Protein AF-A0AA88QW29-F1 (afdb_monomer)

Solvent-accessible surface area (backbone atoms only — not comparable to full-atom values): 5687 Å² total; per-residue (Å²): 138,85,84,82,82,80,82,84,78,75,90,79,76,77,71,79,69,76,78,82,81,83,83,83,88,84,90,86,76,95,52,65,75,61,52,51,53,53,50,51,53,51,55,48,56,36,52,76,69,69,50,91,76,80,75,93,77,85,72,86,83,82,84,84,84,82,90,74,74,93,62,96,69,91,126

Mean predicted aligned error: 12.99 Å

Radius of gyration: 28.2 Å; Cα contacts (8 Å, |Δi|>4): 11; chains: 1; bounding box: 79×49×65 Å

pLDDT: mean 80.11, std 17.24, range [43.06, 94.94]

Foldseek 3Di:
DDDDDDDPPDPDPPPPPPPPDDDDDDDDDPDPVVSVVVLVVVVVVCVVVVHDDDHDDDDDDDDDDDDDDPDPDDD

Structure (mmCIF, N/CA/C/O backbone):
data_AF-A0AA88QW29-F1
#
_entry.id   AF-A0AA88QW29-F1
#
loop_
_atom_site.group_PDB
_atom_site.id
_atom_site.type_symbol
_atom_site.label_atom_id
_atom_site.label_alt_id
_atom_site.label_comp_id
_atom_site.label_asym_id
_atom_site.label_entity_id
_atom_site.label_seq_id
_atom_site.pdbx_PDB_ins_code
_atom_site.Cartn_x
_atom_site.Cartn_y
_atom_site.Cartn_z
_atom_site.occupancy
_atom_site.B_iso_or_equiv
_atom_site.auth_seq_id
_atom_site.auth_comp_id
_atom_site.auth_asym_id
_atom_site.auth_atom_id
_atom_site.pdbx_PDB_model_num
ATOM 1 N N . MET A 1 1 ? -53.692 43.053 27.235 1.00 43.06 1 MET A N 1
ATOM 2 C CA . MET A 1 1 ? -52.454 43.140 28.040 1.00 43.06 1 MET A CA 1
ATOM 3 C C . MET A 1 1 ? -51.457 42.160 27.434 1.00 43.06 1 MET A C 1
ATOM 5 O O . MET A 1 1 ? -51.635 40.962 27.587 1.00 43.06 1 MET A O 1
ATOM 9 N N 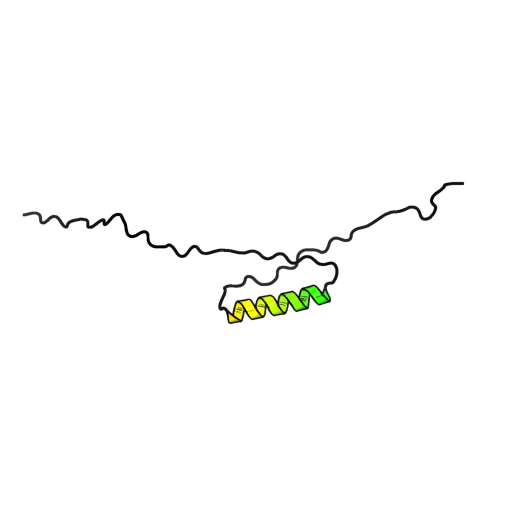. ALA A 1 2 ? -50.524 42.652 26.618 1.00 45.78 2 ALA A N 1
ATOM 10 C CA . ALA A 1 2 ? -49.558 41.834 25.885 1.00 45.78 2 ALA A CA 1
ATOM 11 C C . ALA A 1 2 ? -48.250 41.748 26.682 1.00 45.78 2 ALA A C 1
ATOM 13 O O . ALA A 1 2 ? -47.652 42.781 26.978 1.00 45.78 2 ALA A O 1
ATOM 14 N N . THR A 1 3 ? -47.805 40.542 27.035 1.00 48.00 3 THR A N 1
ATOM 15 C CA . THR A 1 3 ? -46.503 40.317 27.673 1.00 48.00 3 THR A CA 1
ATOM 16 C C . THR A 1 3 ? -45.495 39.828 26.637 1.00 48.00 3 THR A C 1
ATOM 18 O O . THR A 1 3 ? -45.490 38.684 26.197 1.00 48.00 3 THR A O 1
ATOM 21 N N . TYR A 1 4 ? -44.646 40.766 26.233 1.00 55.06 4 TYR A N 1
ATOM 22 C CA . TYR A 1 4 ? -43.492 40.614 25.358 1.00 55.06 4 TYR A CA 1
ATOM 23 C C . TYR A 1 4 ? -42.414 39.731 26.015 1.00 55.06 4 TYR A C 1
ATOM 25 O O . TYR A 1 4 ? -41.881 40.079 27.071 1.00 55.06 4 TYR A O 1
ATOM 33 N N . VAL A 1 5 ? -42.080 38.593 25.398 1.00 64.75 5 VAL A N 1
ATOM 34 C CA . VAL A 1 5 ? -40.987 37.709 25.838 1.00 64.75 5 VAL A CA 1
ATOM 35 C C . VAL A 1 5 ? -39.692 38.169 25.163 1.00 64.75 5 VAL A C 1
ATOM 37 O O . VAL A 1 5 ? -39.572 38.152 23.942 1.00 64.75 5 VAL A O 1
ATOM 40 N N . LYS A 1 6 ? -38.734 38.634 25.974 1.00 50.69 6 LYS A N 1
ATOM 41 C CA . LYS A 1 6 ? -37.432 39.171 25.544 1.00 50.69 6 LYS A CA 1
ATOM 42 C C . LYS A 1 6 ? -36.622 38.138 24.736 1.00 50.69 6 LYS A C 1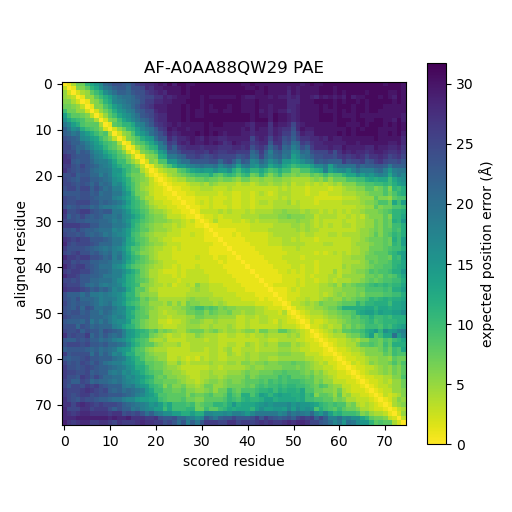
ATOM 44 O O . LYS A 1 6 ? -36.460 37.019 25.220 1.00 50.69 6 LYS A O 1
ATOM 49 N N . PRO A 1 7 ? -36.006 38.509 23.597 1.00 48.22 7 PRO A N 1
ATOM 50 C CA . PRO A 1 7 ? -35.011 37.672 22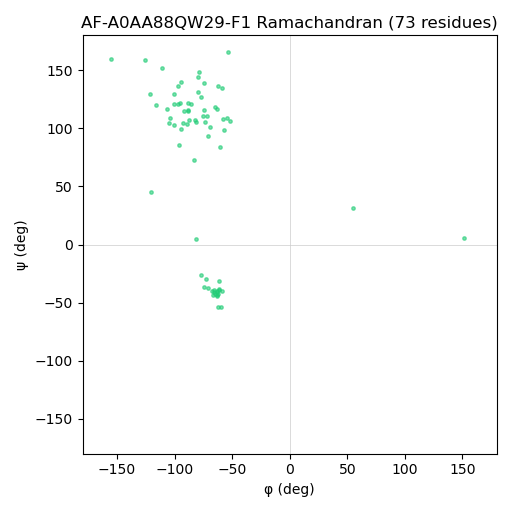.938 1.00 48.22 7 PRO A CA 1
ATOM 51 C C . PRO A 1 7 ? -33.649 37.887 23.612 1.00 48.22 7 PRO A C 1
ATOM 53 O O . PRO A 1 7 ? -33.019 38.931 23.454 1.00 48.22 7 PRO A O 1
ATOM 56 N N . THR A 1 8 ? -33.169 36.916 24.389 1.00 51.72 8 THR A N 1
ATOM 57 C CA . THR A 1 8 ? -31.777 36.912 24.866 1.00 51.72 8 THR A CA 1
ATOM 58 C C . THR A 1 8 ? -30.862 36.331 23.795 1.00 51.72 8 THR A C 1
ATOM 60 O O . THR A 1 8 ? -30.352 35.222 23.933 1.00 51.72 8 THR A O 1
ATOM 63 N N . THR A 1 9 ? -30.628 37.102 22.735 1.00 51.06 9 THR A N 1
ATOM 64 C CA . THR A 1 9 ? -29.418 36.948 21.924 1.00 51.06 9 THR A CA 1
ATOM 65 C C . THR A 1 9 ? -28.269 37.525 22.743 1.00 51.06 9 THR A C 1
ATOM 67 O O . THR A 1 9 ? -28.171 38.739 22.904 1.00 51.06 9 THR A O 1
ATOM 70 N N . LYS A 1 10 ? -27.418 36.660 23.301 1.00 46.91 10 LYS A N 1
ATOM 71 C CA . LYS A 1 10 ? -26.060 37.038 23.707 1.00 46.91 10 LYS A CA 1
ATOM 72 C C . LYS A 1 10 ? -25.157 36.843 22.479 1.00 46.91 10 LYS A C 1
ATOM 74 O O . LYS A 1 10 ? -24.914 35.695 22.117 1.00 46.91 10 LYS A O 1
ATOM 79 N N . PRO A 1 11 ? -24.682 37.909 21.816 1.00 45.81 11 PRO A N 1
ATOM 80 C CA . PRO A 1 11 ? -23.663 37.798 20.783 1.00 45.81 11 PRO A CA 1
ATOM 81 C C . PRO A 1 11 ? -22.307 37.702 21.487 1.00 45.81 11 PRO A C 1
ATOM 83 O O . PRO A 1 11 ? -21.838 38.685 22.051 1.00 45.81 11 PRO A O 1
ATOM 86 N N . GLY A 1 12 ? -21.700 36.517 21.529 1.00 47.69 12 GLY A N 1
ATOM 87 C CA . GLY A 1 12 ? -20.335 36.406 22.059 1.00 47.69 12 GLY A CA 1
ATOM 88 C C . GLY A 1 12 ? -19.945 35.086 22.701 1.00 47.69 12 GLY A C 1
ATOM 89 O O . GLY A 1 12 ? -18.843 34.992 23.226 1.00 47.69 12 GLY A O 1
ATOM 90 N N . MET A 1 13 ? -20.796 34.063 22.666 1.00 44.31 13 MET A N 1
ATOM 91 C CA . MET A 1 13 ? -20.307 32.705 22.863 1.00 44.31 13 MET A CA 1
ATOM 92 C C . MET A 1 13 ? -20.095 32.143 21.466 1.00 44.31 13 MET A C 1
ATOM 94 O O . MET A 1 13 ? -21.014 31.597 20.863 1.00 44.31 13 MET A O 1
ATOM 98 N N . GLU A 1 14 ? -18.911 32.406 20.903 1.00 53.97 14 GLU A N 1
ATOM 99 C CA . GLU A 1 14 ? -18.411 31.600 19.797 1.00 53.97 14 GLU A CA 1
ATOM 100 C C . GLU A 1 14 ? -18.394 30.174 20.324 1.00 53.97 14 GLU A C 1
ATOM 102 O O . GLU A 1 14 ? -17.538 29.777 21.113 1.00 53.97 14 GLU A O 1
ATOM 107 N N . GLU A 1 15 ? -19.434 29.431 19.970 1.00 52.75 15 GLU A N 1
ATOM 108 C CA . GLU A 1 15 ? -19.418 27.993 20.070 1.00 52.75 15 GLU A CA 1
ATOM 109 C C . GLU A 1 15 ? -18.183 27.598 19.276 1.00 52.75 15 GLU A C 1
ATOM 111 O O . GLU A 1 15 ? -18.140 27.804 18.061 1.00 52.75 15 GLU A O 1
ATOM 116 N N . THR A 1 16 ? -17.137 27.149 19.970 1.00 52.41 16 THR A N 1
ATOM 117 C CA . THR A 1 16 ? -15.970 26.540 19.349 1.00 52.41 16 THR A CA 1
ATOM 118 C C . THR A 1 16 ? -16.502 25.323 18.614 1.00 52.41 16 THR A C 1
ATOM 120 O O . THR A 1 16 ? -16.567 24.229 19.169 1.00 52.41 16 THR A O 1
ATOM 123 N N . GLN A 1 17 ? -17.005 25.528 17.397 1.00 57.75 17 GLN A N 1
ATOM 124 C CA . GLN A 1 17 ? -17.457 24.465 16.530 1.00 57.75 17 GLN A CA 1
ATOM 125 C C . GLN A 1 17 ? -16.229 23.587 16.369 1.00 57.75 17 GLN A C 1
ATOM 127 O O . GLN A 1 17 ? -15.246 24.019 15.765 1.00 57.75 17 GLN A O 1
ATOM 132 N N . GLU A 1 18 ? -16.243 22.409 16.997 1.00 64.56 18 GLU A N 1
ATOM 133 C CA . GLU A 1 18 ? -15.155 21.447 16.897 1.00 64.56 18 GLU A CA 1
ATOM 134 C C . GLU A 1 18 ? -14.887 21.237 15.411 1.00 64.56 18 GLU A C 1
ATOM 136 O O . GLU A 1 18 ? -15.703 20.675 14.675 1.00 64.56 18 GLU A O 1
ATOM 141 N N . GLN A 1 19 ? -13.777 21.796 14.937 1.00 69.69 19 GLN A N 1
ATOM 142 C CA . GLN A 1 19 ? -13.487 21.858 13.521 1.00 69.69 19 GLN A CA 1
ATOM 143 C C . GLN A 1 19 ? -13.203 20.426 13.064 1.00 69.69 19 GLN A C 1
ATOM 145 O O . GLN A 1 19 ? -12.147 19.855 13.334 1.00 69.69 19 GLN A O 1
ATOM 150 N N . VAL A 1 20 ? -14.187 19.788 12.427 1.00 77.00 20 VAL A N 1
ATOM 151 C CA . VAL A 1 20 ? -14.079 18.381 12.027 1.00 77.00 20 VAL A CA 1
ATOM 152 C C . VAL A 1 20 ? -13.075 18.262 10.878 1.00 77.00 20 VAL A C 1
ATOM 154 O O . VAL A 1 20 ? -13.424 18.391 9.701 1.00 77.00 20 VAL A O 1
ATOM 157 N N . HIS A 1 21 ? -11.812 17.988 11.205 1.00 79.62 21 HIS A N 1
ATOM 158 C CA . HIS A 1 21 ? -10.757 17.784 10.216 1.00 79.62 21 HIS A CA 1
ATOM 159 C C . HIS A 1 21 ? -10.931 16.444 9.491 1.00 79.62 21 HIS A C 1
ATOM 161 O O . HIS A 1 21 ? -10.733 15.362 10.046 1.00 79.62 21 HIS A O 1
ATOM 167 N N . LYS A 1 22 ? -11.278 16.512 8.202 1.00 84.50 22 LYS A N 1
ATOM 168 C CA . LYS A 1 22 ? -11.357 15.346 7.312 1.00 84.50 22 LYS A CA 1
ATOM 169 C C . LYS A 1 22 ? -10.034 15.187 6.565 1.00 84.50 22 LYS A C 1
ATOM 171 O O . LYS A 1 22 ? -9.800 15.861 5.567 1.00 84.50 22 LYS A O 1
ATOM 176 N N . ILE A 1 23 ? -9.181 14.279 7.033 1.00 89.06 23 ILE A N 1
ATOM 177 C CA . ILE A 1 23 ? -7.865 14.013 6.434 1.00 89.06 23 ILE A CA 1
ATOM 178 C C . ILE A 1 23 ? -7.968 12.839 5.449 1.00 89.06 23 ILE A C 1
ATOM 180 O O . ILE A 1 23 ? -8.637 11.841 5.721 1.00 89.06 23 ILE A O 1
ATOM 184 N N . ARG A 1 24 ? -7.286 12.939 4.301 1.00 89.00 24 ARG A N 1
ATOM 185 C CA . ARG A 1 24 ? -7.077 11.823 3.364 1.00 89.00 24 ARG A CA 1
ATOM 186 C C . ARG A 1 24 ? -5.590 11.511 3.277 1.00 89.00 24 ARG A C 1
ATOM 188 O O . ARG A 1 24 ? -4.807 12.364 2.878 1.00 89.00 24 ARG A O 1
ATOM 195 N N . ILE A 1 25 ? -5.218 10.284 3.622 1.00 90.00 25 ILE A N 1
ATOM 196 C CA . ILE A 1 25 ? -3.832 9.816 3.571 1.00 90.00 25 ILE A CA 1
ATOM 197 C C . ILE A 1 25 ? -3.670 8.983 2.301 1.00 90.00 25 ILE A C 1
ATOM 199 O O . ILE A 1 25 ? -4.371 7.989 2.123 1.00 90.00 25 ILE A O 1
ATOM 203 N N . THR A 1 26 ? -2.761 9.394 1.418 1.00 90.81 26 THR A N 1
ATOM 204 C CA . THR A 1 26 ? -2.414 8.634 0.210 1.00 90.81 26 THR A CA 1
ATOM 205 C C . THR A 1 26 ? -1.048 8.000 0.415 1.00 90.81 26 THR A C 1
ATOM 207 O O . THR A 1 26 ? -0.059 8.709 0.575 1.00 90.81 26 THR A O 1
ATOM 210 N N . LEU A 1 27 ? -0.992 6.668 0.416 1.00 90.12 27 LEU A N 1
ATOM 211 C CA . LEU A 1 27 ? 0.257 5.914 0.495 1.00 90.12 27 LEU A CA 1
ATOM 212 C C . LEU A 1 27 ? 0.677 5.510 -0.919 1.00 90.12 27 LEU A C 1
ATOM 214 O O . LEU A 1 27 ? -0.063 4.811 -1.610 1.00 90.12 27 LEU A O 1
ATOM 218 N N . SER A 1 28 ? 1.863 5.934 -1.346 1.00 89.50 28 SER A N 1
ATOM 219 C CA . SER A 1 28 ? 2.463 5.535 -2.619 1.00 89.50 28 SER A CA 1
ATOM 220 C C . SER A 1 28 ? 3.818 4.876 -2.361 1.00 89.50 28 SER A C 1
ATOM 222 O O . SER A 1 28 ? 4.657 5.384 -1.623 1.00 89.50 28 SER A O 1
ATOM 224 N N . SER A 1 29 ? 4.031 3.695 -2.936 1.00 91.06 29 SER A N 1
ATOM 225 C CA . SER A 1 29 ? 5.307 2.979 -2.874 1.00 91.06 29 SER A CA 1
ATOM 226 C C . SER A 1 29 ? 5.427 2.035 -4.065 1.00 91.06 29 SER A C 1
ATOM 228 O O . SER A 1 29 ? 4.423 1.657 -4.667 1.00 91.06 29 SER A O 1
ATOM 230 N N . LYS A 1 30 ? 6.659 1.631 -4.386 1.00 91.00 30 LYS A N 1
ATOM 231 C CA . LYS A 1 30 ? 6.943 0.588 -5.384 1.00 91.00 30 LYS A CA 1
ATOM 232 C C . LYS A 1 30 ? 6.685 -0.822 -4.830 1.00 91.00 30 LYS A C 1
ATOM 234 O O . LYS A 1 30 ? 6.374 -1.730 -5.591 1.00 91.00 30 LYS A O 1
ATOM 239 N N . ASN A 1 31 ? 6.785 -1.002 -3.508 1.00 92.25 31 ASN A N 1
ATOM 240 C CA . ASN A 1 31 ? 6.729 -2.313 -2.856 1.00 92.25 31 ASN A CA 1
ATOM 241 C C . ASN A 1 31 ? 5.376 -2.549 -2.173 1.00 92.25 31 ASN A C 1
ATOM 243 O O . ASN A 1 31 ? 5.104 -1.984 -1.111 1.00 92.25 31 ASN A O 1
ATOM 247 N N . VAL A 1 32 ? 4.561 -3.449 -2.734 1.00 90.19 32 VAL A N 1
ATOM 248 C CA . VAL A 1 32 ? 3.199 -3.737 -2.240 1.00 90.19 32 VAL A CA 1
ATOM 249 C C . VAL A 1 32 ? 3.205 -4.314 -0.819 1.00 90.19 32 VAL A C 1
ATOM 251 O O . VAL A 1 32 ? 2.465 -3.838 0.035 1.00 90.19 32 VAL A O 1
ATOM 254 N N . LYS A 1 33 ? 4.104 -5.262 -0.515 1.00 92.56 33 LYS A N 1
ATOM 255 C CA . LYS A 1 33 ? 4.169 -5.925 0.805 1.00 92.56 33 LYS A CA 1
ATOM 256 C C . LYS A 1 33 ? 4.401 -4.947 1.961 1.00 92.56 33 LYS A C 1
ATOM 258 O O . LYS A 1 33 ? 3.819 -5.096 3.029 1.00 92.56 33 LYS A O 1
ATOM 263 N N . ASN A 1 34 ? 5.256 -3.946 1.756 1.00 93.31 34 ASN A N 1
ATOM 264 C CA . ASN A 1 34 ? 5.541 -2.948 2.787 1.00 93.31 34 ASN A CA 1
ATOM 265 C C . ASN A 1 34 ? 4.371 -1.970 2.941 1.00 93.31 34 ASN A C 1
ATOM 267 O O . ASN A 1 34 ? 4.046 -1.583 4.060 1.00 93.31 34 ASN A O 1
ATOM 271 N N . LEU A 1 35 ? 3.714 -1.614 1.832 1.00 92.50 35 LEU A N 1
ATOM 272 C CA . LEU A 1 35 ? 2.544 -0.737 1.840 1.00 92.50 35 LEU A CA 1
ATOM 273 C C . LEU A 1 35 ? 1.377 -1.377 2.604 1.00 92.50 35 LEU A C 1
ATOM 275 O O . LEU A 1 35 ? 0.716 -0.697 3.385 1.00 92.50 35 LEU A O 1
ATOM 279 N N . GLU A 1 36 ? 1.166 -2.684 2.448 1.00 92.06 36 GLU A N 1
ATOM 280 C CA . GLU A 1 36 ? 0.120 -3.418 3.170 1.00 92.06 36 GLU A CA 1
ATOM 281 C C . GLU A 1 36 ? 0.371 -3.484 4.679 1.00 92.06 36 GLU A C 1
ATOM 283 O O . GLU A 1 36 ? -0.562 -3.259 5.450 1.00 92.06 36 GLU A O 1
ATOM 288 N N . LYS A 1 37 ? 1.622 -3.707 5.105 1.00 94.94 37 LYS A N 1
ATOM 289 C CA . LYS A 1 37 ? 1.998 -3.678 6.530 1.00 94.94 37 LYS A CA 1
ATOM 290 C C . LYS A 1 37 ? 1.699 -2.316 7.159 1.00 94.94 37 LYS A C 1
ATOM 292 O O . LYS A 1 37 ? 0.938 -2.234 8.116 1.00 94.94 37 LYS A O 1
ATOM 297 N N . VAL A 1 38 ? 2.206 -1.242 6.549 1.00 94.75 38 VAL A N 1
ATOM 298 C CA . VAL A 1 38 ? 1.999 0.131 7.042 1.00 94.75 38 VAL A CA 1
ATOM 299 C C . VAL A 1 38 ? 0.515 0.502 7.047 1.00 94.75 38 VAL A C 1
ATOM 301 O O . VAL A 1 38 ? 0.033 1.141 7.980 1.00 94.75 38 VAL A O 1
ATOM 304 N N . CYS A 1 39 ? -0.234 0.089 6.024 1.00 93.50 39 CYS A N 1
ATOM 305 C CA . CYS A 1 39 ? -1.669 0.330 5.953 1.00 93.50 39 CYS A CA 1
ATOM 306 C C . CYS A 1 39 ? -2.429 -0.351 7.104 1.00 93.50 39 CYS A C 1
ATOM 308 O O . CYS A 1 39 ? -3.306 0.275 7.704 1.00 93.50 39 CYS A O 1
ATOM 310 N N . ALA A 1 40 ? -2.075 -1.594 7.443 1.00 93.38 40 ALA A N 1
ATOM 311 C CA . ALA A 1 40 ? -2.680 -2.318 8.556 1.00 93.38 40 ALA A CA 1
ATOM 312 C C . ALA A 1 40 ? -2.408 -1.629 9.903 1.00 93.38 40 ALA A C 1
ATOM 314 O O . ALA A 1 40 ? -3.343 -1.426 10.684 1.00 93.38 40 ALA A O 1
ATOM 315 N N . ASP A 1 41 ? -1.167 -1.197 10.134 1.00 94.12 41 ASP A N 1
ATOM 316 C CA . ASP A 1 41 ? -0.773 -0.503 11.365 1.00 94.12 41 ASP A CA 1
ATOM 317 C C . ASP A 1 41 ? -1.507 0.836 11.521 1.00 94.12 41 ASP A C 1
ATOM 319 O O . ASP A 1 41 ? -2.002 1.164 12.602 1.00 94.12 41 ASP A O 1
ATOM 323 N N . LEU A 1 42 ? -1.663 1.587 10.426 1.00 92.81 42 LEU A N 1
ATOM 324 C CA . LEU A 1 42 ? -2.365 2.871 10.431 1.00 92.81 42 LEU A CA 1
ATOM 325 C C . LEU A 1 42 ? -3.862 2.711 10.730 1.00 92.81 42 LEU A C 1
ATOM 327 O O . LEU A 1 42 ? -4.43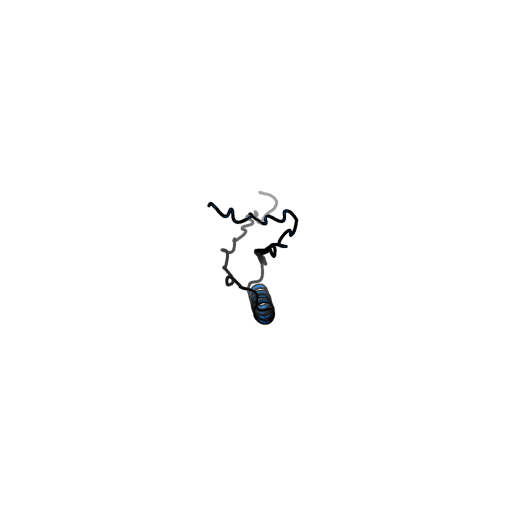4 3.475 11.510 1.00 92.81 42 LEU A O 1
ATOM 331 N N . VAL A 1 43 ? -4.503 1.708 10.120 1.00 92.06 43 VAL A N 1
ATOM 332 C CA . VAL A 1 43 ? -5.922 1.407 10.357 1.00 92.06 43 VAL A CA 1
ATOM 333 C C . VAL A 1 43 ? -6.136 0.934 11.794 1.00 92.06 43 VAL A C 1
ATOM 335 O O . VAL A 1 43 ? -7.127 1.327 12.412 1.00 92.06 43 VAL A O 1
ATOM 338 N N . ARG A 1 44 ? -5.216 0.131 12.342 1.00 93.94 44 ARG A N 1
ATOM 339 C CA . ARG A 1 44 ? -5.250 -0.291 13.747 1.00 93.94 44 ARG A CA 1
ATOM 340 C C . ARG A 1 44 ? -5.124 0.909 14.688 1.00 93.94 44 ARG A C 1
ATOM 342 O O . ARG A 1 44 ? -6.032 1.139 15.480 1.00 93.94 44 ARG A O 1
ATOM 349 N N . GLY A 1 45 ? -4.093 1.737 14.519 1.00 93.50 45 GLY A N 1
ATOM 350 C CA . GLY A 1 45 ? -3.880 2.914 15.368 1.00 93.50 45 GLY A CA 1
ATOM 351 C C . GLY A 1 45 ? -5.017 3.942 15.293 1.00 93.50 45 GLY A C 1
ATOM 352 O O . GLY A 1 45 ? -5.330 4.601 16.285 1.00 93.50 45 GLY A O 1
ATOM 353 N N . ALA A 1 46 ? -5.683 4.068 14.141 1.00 91.88 46 ALA A N 1
ATOM 354 C CA . ALA A 1 46 ? -6.856 4.929 14.002 1.00 91.88 46 ALA A CA 1
ATOM 355 C C . ALA A 1 46 ? -8.093 4.371 14.729 1.00 91.88 46 ALA A C 1
ATOM 357 O O . ALA A 1 46 ? -8.845 5.143 15.329 1.00 91.88 46 ALA A O 1
ATOM 358 N N . LYS A 1 47 ? -8.290 3.045 14.714 1.00 90.25 47 LYS A N 1
ATOM 359 C CA . LYS A 1 47 ? -9.362 2.380 15.472 1.00 90.25 47 LYS A CA 1
ATOM 360 C C . LYS A 1 47 ? -9.137 2.480 16.980 1.00 90.25 47 LYS A C 1
ATOM 362 O O . LYS A 1 47 ? -10.093 2.764 17.696 1.00 90.25 47 LYS A O 1
ATOM 367 N N . ASP A 1 48 ? -7.895 2.340 17.441 1.00 94.44 48 ASP A N 1
ATOM 368 C CA . ASP A 1 48 ? -7.538 2.477 18.861 1.00 94.44 48 ASP A CA 1
ATOM 369 C C . ASP A 1 48 ? -7.861 3.889 19.386 1.00 94.44 48 ASP A C 1
ATOM 371 O O . ASP A 1 48 ? -8.396 4.056 20.481 1.00 94.44 48 ASP A O 1
ATOM 375 N N . LYS A 1 49 ? -7.638 4.913 18.552 1.00 91.25 49 LYS A N 1
ATOM 376 C CA . LYS A 1 49 ? -7.995 6.318 18.828 1.00 91.25 49 LYS A CA 1
ATOM 377 C C . LYS A 1 49 ? -9.468 6.655 18.555 1.00 91.25 49 LYS A C 1
ATOM 379 O O . LYS A 1 49 ? -9.846 7.819 18.641 1.00 91.25 49 LYS A O 1
ATOM 384 N N . ARG A 1 50 ? -10.297 5.663 18.208 1.00 87.56 50 ARG A N 1
ATOM 385 C CA . ARG A 1 50 ? -11.733 5.805 17.897 1.00 87.56 50 ARG A CA 1
ATOM 386 C C . ARG A 1 50 ? -12.045 6.823 16.787 1.00 87.56 50 ARG A C 1
ATOM 388 O O . ARG A 1 50 ? -13.112 7.434 16.776 1.00 87.56 50 ARG A O 1
ATOM 395 N N . LEU A 1 51 ? -11.143 6.984 15.818 1.00 86.94 51 LEU A N 1
ATOM 396 C CA . LEU A 1 51 ? -11.376 7.822 14.640 1.00 86.94 51 LEU A CA 1
ATOM 397 C C . LEU A 1 51 ? -12.239 7.077 13.611 1.00 86.94 51 LEU A C 1
ATOM 399 O O . LEU A 1 51 ? -12.100 5.870 13.403 1.00 86.94 51 LEU A O 1
ATOM 403 N N . ARG A 1 52 ? -13.120 7.802 12.913 1.00 86.50 52 ARG A N 1
ATOM 404 C CA . ARG A 1 52 ? -13.917 7.234 11.814 1.00 86.50 52 ARG A CA 1
ATOM 405 C C . ARG A 1 52 ? -13.037 7.066 10.576 1.00 86.50 52 ARG A C 1
ATOM 407 O O . ARG A 1 52 ? -12.660 8.047 9.942 1.00 86.50 52 ARG A O 1
ATOM 414 N N . VAL A 1 53 ? -12.738 5.821 10.211 1.00 89.12 53 VAL A N 1
ATOM 415 C CA . VAL A 1 53 ? -11.878 5.497 9.063 1.00 89.12 53 VAL A CA 1
ATOM 416 C C . VAL A 1 53 ? -12.723 5.095 7.858 1.00 89.12 53 VAL A C 1
ATOM 418 O O . VAL A 1 53 ? -13.568 4.205 7.948 1.00 89.12 53 VAL A O 1
ATOM 421 N N . LYS A 1 54 ? -12.453 5.707 6.702 1.00 86.12 54 LYS A N 1
ATOM 422 C CA . LYS A 1 54 ? -12.845 5.146 5.404 1.00 86.12 54 LYS A CA 1
ATOM 423 C C . LYS A 1 54 ? -11.726 4.187 4.996 1.00 86.12 54 LYS A C 1
ATOM 425 O O . LYS A 1 54 ? -10.571 4.604 4.978 1.00 86.12 54 LYS A O 1
ATOM 430 N N . GLY A 1 55 ? -12.054 2.910 4.787 1.00 84.00 55 GLY A N 1
ATOM 431 C CA . GLY A 1 55 ? -11.069 1.842 4.579 1.00 84.00 55 GLY A CA 1
ATOM 432 C C . GLY A 1 55 ? -10.068 2.128 3.449 1.00 84.00 55 GLY A C 1
ATOM 433 O O . GLY A 1 55 ? -10.285 3.034 2.641 1.00 84.00 55 GLY A O 1
ATOM 434 N N . PRO A 1 56 ? -8.968 1.367 3.373 1.00 91.31 56 PRO A N 1
ATOM 435 C CA . PRO A 1 56 ? -7.941 1.598 2.369 1.00 91.31 56 PRO 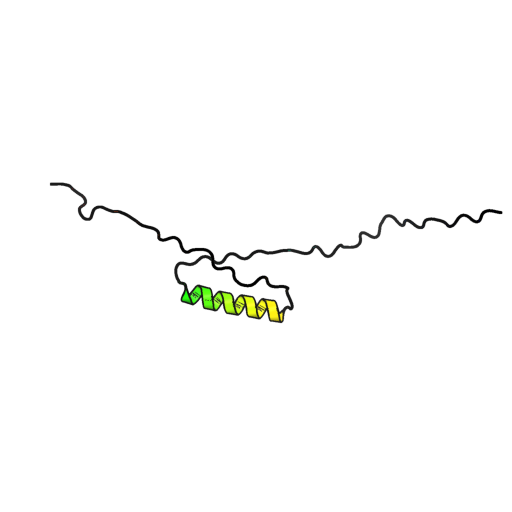A CA 1
ATOM 436 C C . PRO A 1 56 ? -8.490 1.380 0.958 1.00 91.31 56 PRO A C 1
ATOM 438 O O . PRO A 1 56 ? -8.882 0.274 0.591 1.00 91.31 56 PRO A O 1
ATOM 441 N N . VAL A 1 57 ? -8.508 2.445 0.158 1.00 91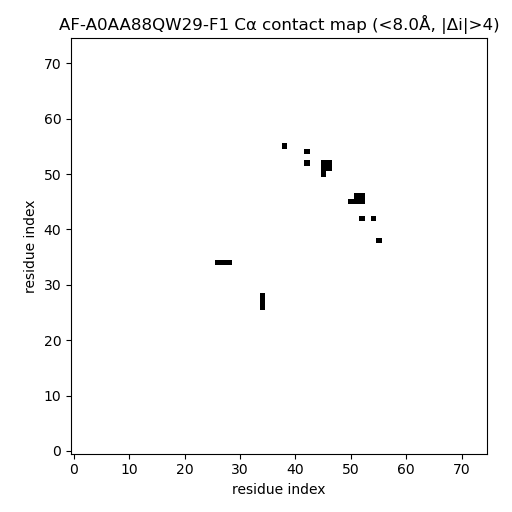.62 57 VAL A N 1
ATOM 442 C CA . VAL A 1 57 ? -8.889 2.385 -1.256 1.00 91.62 57 VAL A CA 1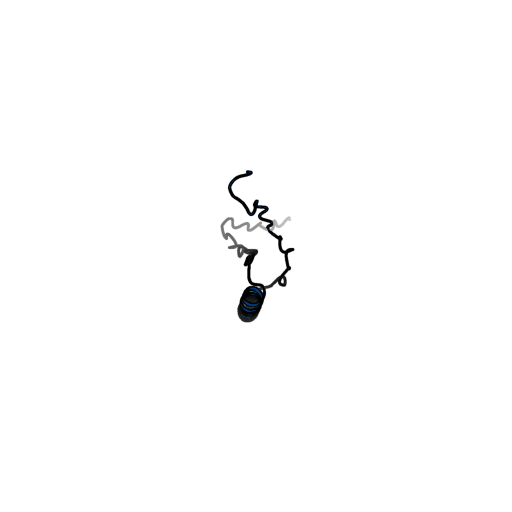
ATOM 443 C C . VAL A 1 57 ? -7.622 2.175 -2.073 1.00 91.62 57 VAL A C 1
ATOM 445 O O . VAL A 1 57 ? -6.735 3.028 -2.083 1.00 91.62 57 VAL A O 1
ATOM 448 N N . ARG A 1 58 ? -7.520 1.024 -2.743 1.00 88.88 58 ARG A N 1
ATOM 449 C CA . ARG A 1 58 ? -6.383 0.721 -3.618 1.00 88.88 58 ARG A CA 1
ATOM 450 C C . ARG A 1 58 ? -6.513 1.521 -4.912 1.00 88.88 58 ARG A C 1
ATOM 452 O O . ARG A 1 58 ? -7.445 1.314 -5.682 1.00 88.88 58 ARG A O 1
ATOM 459 N N . MET A 1 59 ? -5.566 2.425 -5.137 1.00 89.62 59 MET A N 1
ATOM 460 C CA . MET A 1 59 ? -5.395 3.093 -6.427 1.00 89.62 59 MET A CA 1
ATOM 461 C C . MET A 1 59 ? -4.675 2.146 -7.402 1.00 89.62 59 MET A C 1
ATOM 463 O O . MET A 1 59 ? -3.847 1.345 -6.959 1.00 89.62 59 MET A O 1
ATOM 467 N N . PRO A 1 60 ? -4.951 2.222 -8.714 1.00 91.12 60 PRO A N 1
ATOM 468 C CA . PRO A 1 60 ? -4.261 1.401 -9.702 1.00 91.12 60 PRO A CA 1
ATOM 469 C C . PRO A 1 60 ? -2.760 1.715 -9.726 1.00 91.12 60 PRO A C 1
ATOM 471 O O . PRO A 1 60 ? -2.344 2.877 -9.702 1.00 91.12 60 PRO A O 1
ATOM 474 N N . THR A 1 61 ? -1.934 0.672 -9.793 1.00 90.75 61 THR A N 1
ATOM 475 C CA . THR A 1 61 ? -0.481 0.805 -9.930 1.00 90.75 61 THR A CA 1
ATOM 476 C C . THR A 1 61 ? -0.123 1.146 -11.368 1.00 90.75 61 THR A C 1
ATOM 478 O O . THR A 1 61 ? -0.512 0.434 -12.294 1.00 90.75 61 THR A O 1
ATOM 481 N N . LYS A 1 62 ? 0.651 2.214 -11.562 1.00 90.06 62 LYS A N 1
ATOM 482 C CA . LYS A 1 62 ? 1.190 2.562 -12.879 1.00 90.06 62 LYS A CA 1
ATOM 483 C C . LYS A 1 62 ? 2.404 1.692 -13.191 1.00 90.06 62 LYS A C 1
ATOM 485 O O . LYS A 1 62 ? 3.321 1.608 -12.377 1.00 90.06 62 LYS A O 1
ATOM 490 N N . VAL A 1 63 ? 2.425 1.101 -14.382 1.00 91.69 63 VAL A N 1
ATOM 491 C CA . VAL A 1 63 ? 3.624 0.468 -14.940 1.00 91.69 63 VAL A CA 1
ATOM 492 C C . VAL A 1 63 ? 4.399 1.549 -15.691 1.00 91.69 63 VAL A C 1
ATOM 494 O O . VAL A 1 63 ? 3.880 2.143 -16.634 1.00 91.69 63 VAL A O 1
ATOM 497 N N . LEU A 1 64 ? 5.608 1.866 -15.224 1.00 91.44 64 LEU A N 1
ATOM 498 C CA . LEU A 1 64 ? 6.474 2.860 -15.858 1.00 91.44 64 LEU A CA 1
ATOM 499 C C . LEU A 1 64 ? 7.406 2.145 -16.835 1.00 91.44 64 LEU A C 1
ATOM 501 O O . LEU A 1 64 ? 8.363 1.497 -16.417 1.00 91.44 64 LEU A O 1
ATOM 505 N N . ASN A 1 65 ? 7.116 2.266 -18.127 1.00 94.06 65 ASN A N 1
ATOM 506 C CA . ASN A 1 65 ? 7.942 1.682 -19.176 1.00 94.06 65 ASN A CA 1
ATOM 507 C C . ASN A 1 65 ? 9.041 2.670 -19.572 1.00 94.06 65 ASN A C 1
ATOM 509 O O . ASN A 1 65 ? 8.746 3.782 -20.006 1.00 94.06 65 ASN A O 1
ATOM 513 N N . ILE A 1 66 ? 10.301 2.255 -19.449 1.00 93.25 66 ILE A N 1
ATOM 514 C CA . ILE A 1 66 ? 11.446 2.981 -20.002 1.00 93.25 66 ILE A CA 1
ATOM 515 C C . ILE A 1 66 ? 11.903 2.205 -21.236 1.00 93.25 66 ILE A C 1
ATOM 517 O O . ILE A 1 66 ? 12.501 1.138 -21.116 1.00 93.25 66 ILE A O 1
ATOM 521 N N . THR A 1 67 ? 11.591 2.713 -22.425 1.00 92.88 67 THR A N 1
ATOM 522 C CA . THR A 1 67 ? 12.041 2.119 -23.688 1.00 92.88 67 THR A CA 1
ATOM 523 C C . THR A 1 67 ? 13.388 2.718 -24.068 1.00 92.88 67 THR A C 1
ATOM 525 O O . THR A 1 67 ? 13.453 3.858 -24.527 1.00 92.88 67 THR A O 1
ATOM 528 N N . THR A 1 68 ? 14.466 1.964 -23.874 1.00 90.62 68 THR A N 1
ATOM 529 C CA . THR A 1 68 ? 15.795 2.331 -24.372 1.00 90.62 68 THR A CA 1
ATOM 530 C C . THR A 1 68 ? 16.226 1.399 -25.491 1.00 90.62 68 THR A C 1
ATOM 532 O O . THR A 1 68 ? 15.833 0.233 -25.564 1.00 90.62 68 THR A O 1
ATOM 535 N N . ARG A 1 69 ? 17.071 1.919 -26.381 1.00 88.75 69 ARG A N 1
ATOM 536 C CA . ARG A 1 69 ? 17.824 1.082 -27.308 1.00 88.75 69 ARG A CA 1
ATOM 537 C C . ARG A 1 69 ? 18.949 0.391 -26.535 1.00 88.75 69 ARG A C 1
ATOM 539 O O . ARG A 1 69 ? 19.598 1.024 -25.708 1.00 88.75 69 ARG A O 1
ATOM 546 N N . LYS A 1 70 ? 19.190 -0.895 -26.815 1.00 88.62 70 LYS A N 1
ATOM 547 C CA . LYS A 1 70 ? 20.277 -1.658 -26.177 1.00 88.62 70 LYS A CA 1
ATOM 548 C C . LYS A 1 70 ? 21.662 -1.116 -26.554 1.00 88.62 70 LYS A C 1
ATOM 550 O O . LYS A 1 70 ? 22.526 -1.021 -25.692 1.00 88.62 70 LYS A O 1
ATOM 555 N N . SER A 1 71 ? 21.861 -0.775 -27.828 1.00 90.00 71 SER A N 1
ATOM 556 C CA . SER A 1 71 ? 23.138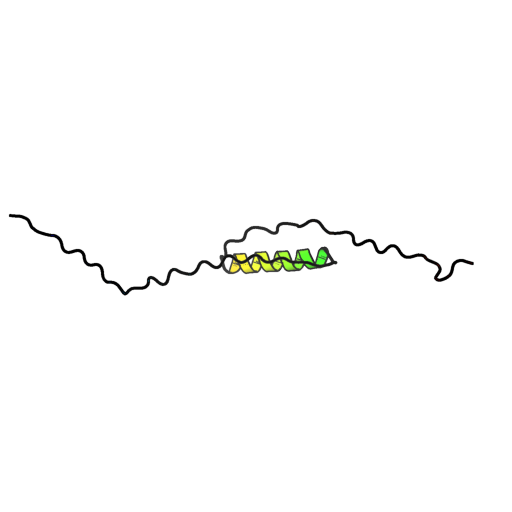 -0.269 -28.341 1.00 90.00 71 SER A CA 1
ATOM 557 C C . SER A 1 71 ? 23.152 1.264 -28.410 1.00 90.00 71 SER A C 1
ATOM 559 O O . SER A 1 71 ? 22.173 1.846 -28.891 1.00 90.00 71 SER A O 1
ATOM 561 N N . PRO A 1 72 ? 24.250 1.921 -27.985 1.00 90.81 72 PRO A N 1
ATOM 562 C CA . PRO A 1 72 ? 24.374 3.380 -28.011 1.00 90.81 72 PRO A CA 1
ATOM 563 C C . PRO A 1 72 ? 24.553 3.954 -29.429 1.00 90.81 72 PRO A C 1
ATOM 565 O O . PRO A 1 72 ? 24.086 5.055 -29.696 1.00 90.81 72 PRO A O 1
ATOM 568 N N . CYS A 1 73 ? 25.157 3.211 -30.359 1.00 85.69 73 CYS A N 1
ATOM 569 C CA . CYS A 1 73 ? 25.398 3.614 -31.752 1.00 85.69 73 CYS A CA 1
ATOM 570 C C . CYS A 1 73 ? 24.838 2.577 -32.741 1.00 85.69 73 CYS A C 1
ATOM 572 O O . CYS A 1 73 ? 24.439 1.476 -32.352 1.00 85.69 73 CYS A O 1
ATOM 574 N N . GLY A 1 74 ? 24.594 3.004 -33.980 1.00 76.81 74 GLY A N 1
ATOM 575 C CA . GLY A 1 74 ? 23.836 2.268 -35.000 1.00 76.81 74 GLY A CA 1
ATOM 576 C C . GLY A 1 74 ? 24.622 1.958 -36.259 1.00 76.81 74 GLY A C 1
ATOM 577 O O . GLY A 1 74 ? 24.082 2.149 -37.340 1.00 76.81 74 GLY A O 1
ATOM 578 N N . GLU A 1 75 ? 25.852 1.486 -36.085 1.00 60.75 75 GLU A N 1
ATOM 579 C CA . GLU A 1 75 ? 26.616 0.817 -37.141 1.00 60.75 75 GLU A CA 1
ATOM 580 C C . GLU A 1 75 ? 26.508 -0.703 -36.983 1.00 60.75 75 GLU A C 1
ATOM 582 O O . GLU A 1 75 ? 26.479 -1.162 -35.81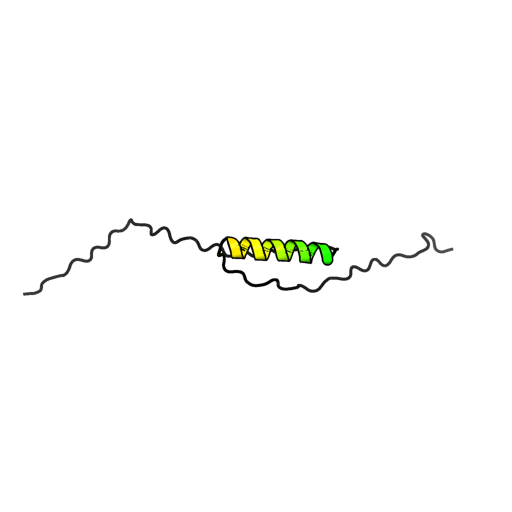2 1.00 60.75 75 GLU A O 1
#

InterPro domains:
  IPR001848 Small ribosomal subunit protein uS10 [PR00971] (22-35)
  IPR001848 Small ribosomal subunit protein uS10 [PR00971] (57-72)
  IPR001848 Small ribosomal subunit protein uS10 [PTHR11700] (15-75)
  IPR018268 Small ribosomal subunit protein uS10, conserved site [PS00361] (46-61)
  IPR027486 Small ribosomal subunit protein uS10 domain [PF00338] (24-74)
  IPR036838 Small ribosomal subunit protein uS10 domain superfamily [G3DSA:3.30.70.600] (6-75)
  IPR036838 Small ribosomal subunit protein uS10 domain superfamily [SSF54999] (22-75)

Organism: NCBI:txid112253

Secondary structure (DSSP, 8-state):
----------TT-----------------S-HHHHHHHHHHHHHHHHHTT--PPPP--PPPP-------SSSS--

Sequence (75 aa):
MATYVKPTTKPGMEETQEQVHKIRITLSSKNVKNLEKVCADLVRGAKDKRLRVKGPVRMPTKVLNITTRKSPCGE